Protein AF-A0A9Q0IS64-F1 (afdb_monomer_lite)

Foldseek 3Di:
DDDAQDPVQAQPKDKDADDPDDDDPPPVVPGPIDMDGHHDTDHPDPPPPVVD

Secondary structure (DSSP, 8-state):
------GGGTT-EEEE---SSPPPGGGGGGS--EEEE------S-TT-GGG-

pLDDT: mean 79.08, std 13.13, range [44.72, 95.31]

Organism: NCBI:txid630683

Radius of gyration: 14.65 Å; chains: 1; bounding box: 25×24×40 Å

Structure (mmCIF, N/CA/C/O backbone):
data_AF-A0A9Q0IS64-F1
#
_entry.id   AF-A0A9Q0IS64-F1
#
loop_
_atom_site.group_PDB
_atom_site.id
_atom_site.type_symbol
_atom_site.label_atom_id
_atom_site.label_alt_id
_atom_site.label_comp_id
_atom_site.label_asym_id
_atom_site.label_entity_id
_atom_site.label_seq_id
_atom_site.pdbx_PDB_ins_code
_atom_site.Cartn_x
_atom_site.Cartn_y
_atom_site.Cartn_z
_atom_site.occupancy
_atom_site.B_iso_or_equiv
_atom_site.auth_seq_id
_atom_site.auth_comp_id
_atom_site.auth_asym_id
_atom_site.auth_atom_id
_atom_site.pdbx_PDB_model_num
ATOM 1 N N . MET A 1 1 ? 9.961 11.744 6.968 1.00 47.66 1 MET A N 1
ATOM 2 C CA . MET A 1 1 ? 10.872 10.714 6.426 1.00 47.66 1 MET A CA 1
ATOM 3 C C . MET A 1 1 ? 10.621 10.630 4.931 1.00 47.66 1 MET A C 1
ATOM 5 O O . MET A 1 1 ? 9.608 10.067 4.540 1.00 47.66 1 MET A O 1
ATOM 9 N N . ALA A 1 2 ? 11.454 11.270 4.111 1.00 44.72 2 ALA A N 1
ATOM 10 C CA . ALA A 1 2 ? 11.370 11.132 2.661 1.00 44.72 2 ALA A CA 1
ATOM 11 C C . ALA A 1 2 ? 12.048 9.809 2.287 1.00 44.72 2 ALA A C 1
ATOM 13 O O . ALA A 1 2 ? 13.246 9.638 2.500 1.00 44.72 2 ALA A O 1
ATOM 14 N N . VAL A 1 3 ? 11.258 8.839 1.836 1.00 51.81 3 VAL A N 1
ATOM 15 C CA . VAL A 1 3 ? 11.788 7.627 1.213 1.00 51.81 3 VAL A CA 1
ATOM 16 C C . VAL A 1 3 ? 12.347 8.065 -0.139 1.00 51.81 3 VAL A C 1
ATOM 18 O O . VAL A 1 3 ? 11.578 8.466 -1.007 1.00 51.81 3 VAL A O 1
ATOM 21 N N . GLU A 1 4 ? 13.676 8.049 -0.290 1.00 51.38 4 GLU A N 1
ATOM 22 C CA . GLU A 1 4 ? 14.331 8.140 -1.604 1.00 51.38 4 GLU A CA 1
ATOM 23 C C . GLU A 1 4 ? 13.651 7.180 -2.590 1.00 51.38 4 GLU A C 1
ATOM 25 O O . GLU A 1 4 ? 13.092 6.161 -2.182 1.00 51.38 4 GLU A O 1
ATOM 30 N N . ALA A 1 5 ? 13.673 7.502 -3.883 1.00 56.31 5 ALA A N 1
ATOM 31 C CA . ALA A 1 5 ? 13.136 6.646 -4.934 1.00 56.31 5 ALA A CA 1
ATOM 32 C C . ALA A 1 5 ? 13.840 5.280 -4.882 1.00 56.31 5 ALA A C 1
ATOM 34 O O . ALA A 1 5 ? 14.958 5.119 -5.361 1.00 56.31 5 ALA A O 1
ATOM 35 N N . ARG A 1 6 ? 13.211 4.314 -4.217 1.00 62.44 6 ARG A N 1
ATOM 36 C CA . ARG A 1 6 ? 13.797 3.018 -3.887 1.00 62.44 6 ARG A CA 1
ATOM 37 C C . ARG A 1 6 ? 13.281 1.965 -4.860 1.00 62.44 6 ARG A C 1
ATOM 39 O O . ARG A 1 6 ? 12.1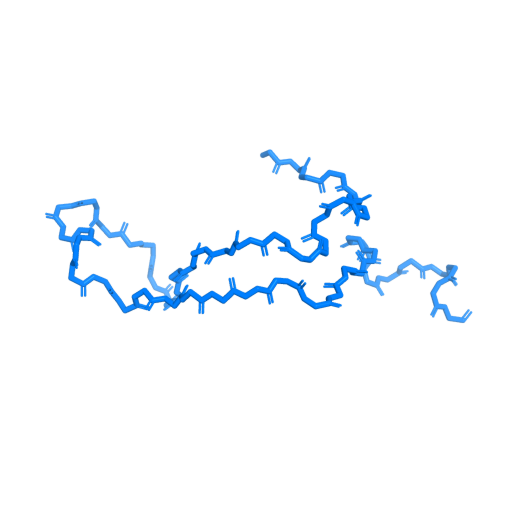86 1.433 -4.638 1.00 62.44 6 ARG A O 1
ATOM 46 N N . PRO A 1 7 ? 14.020 1.633 -5.935 1.00 62.59 7 PRO A N 1
ATOM 47 C CA . PRO A 1 7 ? 13.647 0.531 -6.818 1.00 62.59 7 PRO A CA 1
ATOM 48 C C . PRO A 1 7 ? 13.494 -0.804 -6.064 1.00 62.59 7 PRO A C 1
ATOM 50 O O . PRO A 1 7 ? 12.781 -1.688 -6.535 1.00 62.59 7 PRO A O 1
ATOM 53 N N . GLU A 1 8 ? 14.057 -0.949 -4.855 1.00 76.19 8 GLU A N 1
ATOM 54 C CA . GLU A 1 8 ? 13.894 -2.142 -4.015 1.00 76.19 8 GLU A CA 1
ATOM 55 C C . GLU A 1 8 ? 12.481 -2.355 -3.433 1.00 76.19 8 GLU A C 1
ATOM 57 O O . GLU A 1 8 ? 12.242 -3.368 -2.763 1.00 76.19 8 GLU A O 1
ATOM 62 N N .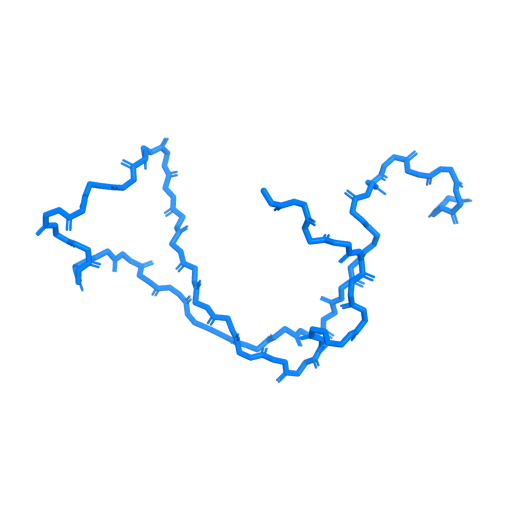 LEU A 1 9 ? 11.547 -1.420 -3.642 1.00 85.81 9 LEU A N 1
ATOM 63 C CA . LEU A 1 9 ? 10.179 -1.542 -3.132 1.00 85.81 9 LEU A CA 1
ATOM 64 C C . LEU A 1 9 ? 9.289 -2.436 -4.001 1.00 85.81 9 LEU A C 1
ATOM 66 O O . LEU A 1 9 ? 8.314 -2.982 -3.484 1.00 85.81 9 LEU A O 1
ATOM 70 N N . VAL A 1 10 ? 9.610 -2.643 -5.283 1.00 89.50 10 VAL A N 1
ATOM 71 C CA . VAL A 1 10 ? 8.844 -3.570 -6.133 1.00 89.50 10 VAL A CA 1
ATOM 72 C C . VAL A 1 10 ? 8.890 -4.982 -5.538 1.00 89.50 10 VAL A C 1
ATOM 74 O O . VAL A 1 10 ? 9.932 -5.475 -5.116 1.00 89.50 10 VAL A O 1
ATOM 77 N N . GLY A 1 11 ? 7.730 -5.634 -5.456 1.00 90.06 11 GLY A N 1
ATOM 78 C CA . GLY A 1 11 ? 7.564 -6.950 -4.838 1.00 90.06 11 GLY A CA 1
ATOM 79 C C . GLY A 1 11 ? 7.437 -6.928 -3.310 1.00 90.06 11 GLY A C 1
ATOM 80 O O . GLY A 1 11 ? 7.105 -7.955 -2.716 1.00 90.06 11 GLY A O 1
ATOM 81 N N . LYS A 1 12 ? 7.643 -5.783 -2.644 1.00 92.38 12 LYS A N 1
ATOM 82 C CA . LYS A 1 12 ? 7.397 -5.655 -1.201 1.00 92.38 12 LYS A CA 1
ATOM 83 C C . LYS A 1 12 ? 5.902 -5.547 -0.914 1.00 92.38 12 LYS A C 1
ATOM 85 O O . LYS A 1 12 ? 5.119 -5.035 -1.718 1.00 92.38 12 LYS A O 1
ATOM 90 N N . ARG A 1 13 ? 5.506 -6.029 0.265 1.00 95.00 13 ARG A N 1
ATOM 91 C CA . ARG A 1 13 ? 4.142 -5.869 0.779 1.00 95.00 13 ARG A CA 1
ATOM 92 C C . ARG A 1 13 ? 3.970 -4.470 1.355 1.00 95.00 13 ARG A C 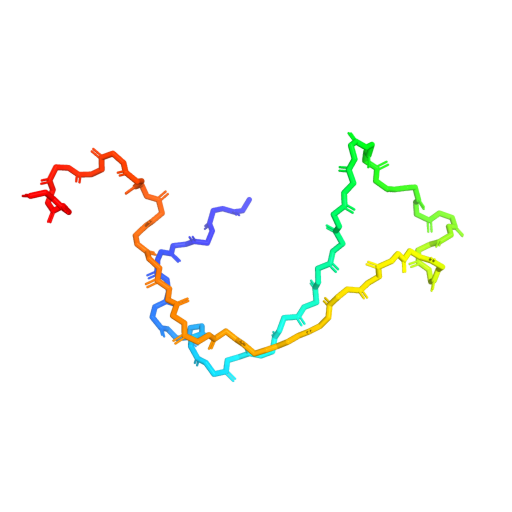1
ATOM 94 O O . ARG A 1 13 ? 4.882 -3.963 2.002 1.00 95.00 13 ARG A O 1
ATOM 101 N N . PHE A 1 14 ? 2.786 -3.899 1.172 1.00 92.81 14 PHE A N 1
ATOM 102 C CA . PHE A 1 14 ? 2.379 -2.670 1.842 1.00 92.81 14 PHE A CA 1
ATOM 103 C C . PHE A 1 14 ? 1.126 -2.896 2.690 1.00 92.81 14 PHE A C 1
ATOM 105 O O . PHE A 1 14 ? 0.345 -3.824 2.453 1.00 92.81 14 PHE A O 1
ATOM 112 N N . LEU A 1 15 ? 0.944 -1.999 3.654 1.00 93.38 15 LEU A N 1
ATOM 113 C CA . LEU A 1 15 ? -0.281 -1.799 4.412 1.00 93.38 15 LEU A CA 1
ATOM 114 C C . LEU A 1 15 ? -0.554 -0.293 4.417 1.00 93.38 15 LEU A C 1
ATOM 116 O O . LEU A 1 15 ? 0.321 0.479 4.804 1.00 93.38 15 LEU A O 1
ATOM 120 N N . CYS A 1 16 ? -1.725 0.129 3.949 1.00 90.19 16 CYS A N 1
ATOM 121 C CA . CYS A 1 16 ? -2.125 1.529 3.948 1.00 90.19 16 CYS A CA 1
ATOM 122 C C . CYS A 1 16 ? -3.538 1.707 4.498 1.00 90.19 16 CYS A C 1
ATOM 124 O O . CYS A 1 16 ? -4.371 0.801 4.459 1.00 90.19 16 CYS A O 1
ATOM 126 N N . VAL A 1 17 ? -3.788 2.903 5.006 1.00 89.69 17 VAL A N 1
ATOM 127 C CA . VAL A 1 17 ? -5.103 3.420 5.365 1.00 89.69 17 VAL A CA 1
ATOM 128 C C . VAL A 1 17 ? -5.249 4.755 4.639 1.00 89.69 17 VAL A C 1
ATOM 130 O O . VAL A 1 17 ? -4.269 5.485 4.489 1.00 89.69 17 VAL A O 1
ATOM 133 N N . SER A 1 18 ? -6.442 5.049 4.135 1.00 81.81 18 SER A N 1
ATOM 134 C CA . SER A 1 18 ? -6.753 6.300 3.438 1.00 81.81 18 SER A CA 1
ATOM 135 C C . SER A 1 18 ? -8.089 6.836 3.937 1.00 81.81 18 SER A C 1
ATOM 137 O O . SER A 1 18 ? -9.027 6.055 4.090 1.00 81.81 18 SER A O 1
ATOM 139 N N . GLY A 1 19 ? -8.170 8.144 4.156 1.00 78.31 19 GLY A N 1
ATOM 140 C CA . GLY A 1 19 ? -9.352 8.869 4.615 1.00 78.31 19 GLY A CA 1
ATOM 141 C C . GLY A 1 19 ? -9.051 10.367 4.666 1.00 78.31 19 GLY A C 1
ATOM 142 O O . GLY A 1 19 ? -7.885 10.753 4.566 1.00 78.31 19 GLY A O 1
ATOM 143 N N . ASP A 1 20 ? -10.090 11.190 4.791 1.00 78.06 20 ASP A N 1
ATOM 144 C CA . ASP A 1 20 ? -9.953 12.654 4.822 1.00 78.06 20 ASP A CA 1
ATOM 145 C C . ASP A 1 20 ? -9.412 13.169 6.165 1.00 78.06 20 AS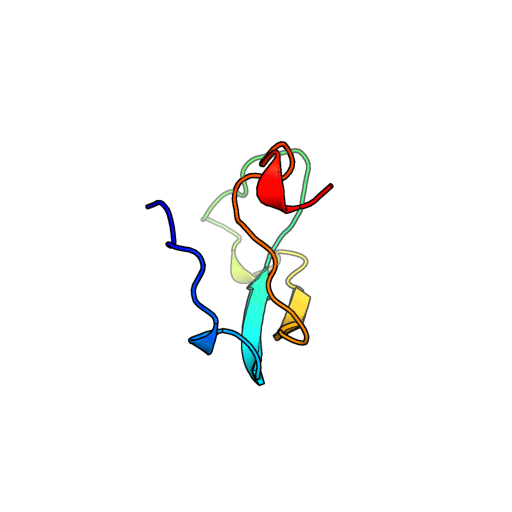P A C 1
ATOM 147 O O . ASP A 1 20 ? -8.766 14.215 6.221 1.00 78.06 20 ASP A O 1
ATOM 151 N N . GLU A 1 21 ? -9.632 12.418 7.247 1.00 76.19 21 GLU A N 1
ATOM 152 C CA . GLU A 1 21 ? -9.184 12.774 8.593 1.00 76.19 21 GLU A CA 1
ATOM 153 C C . GLU A 1 21 ? -7.962 11.949 9.029 1.00 76.19 21 GLU A C 1
ATOM 155 O O . GLU A 1 21 ? -7.883 10.745 8.747 1.00 76.19 21 GLU A O 1
ATOM 160 N N . PRO A 1 22 ? -7.002 12.570 9.746 1.00 74.44 22 PRO A N 1
ATOM 161 C CA . PRO A 1 22 ? -5.912 11.852 10.384 1.00 74.44 22 PRO A CA 1
ATOM 162 C C . PRO A 1 22 ? -6.474 10.784 11.326 1.00 74.44 22 PRO A C 1
ATOM 164 O O . PRO A 1 22 ? -7.318 11.087 12.168 1.00 74.44 22 PRO A O 1
ATOM 167 N N . PRO A 1 23 ? -6.019 9.536 11.214 1.00 73.56 23 PRO A N 1
ATOM 168 C CA . PRO A 1 23 ? -6.711 8.452 11.881 1.00 73.56 23 PRO A CA 1
ATOM 169 C C . PRO A 1 23 ? -6.316 8.383 13.378 1.00 73.56 23 PRO A C 1
ATOM 171 O O . PRO A 1 23 ? -5.138 8.477 13.735 1.00 73.56 23 PRO A O 1
ATOM 174 N N . GLU A 1 24 ? -7.302 8.248 14.277 1.00 81.75 24 GLU A N 1
ATOM 175 C CA . GLU A 1 24 ? -7.110 8.270 15.741 1.00 81.75 24 GLU A CA 1
ATOM 176 C C . GLU A 1 24 ? -6.650 6.921 16.320 1.00 81.75 24 GLU A C 1
ATOM 178 O O . GLU A 1 24 ? -7.315 5.895 16.153 1.0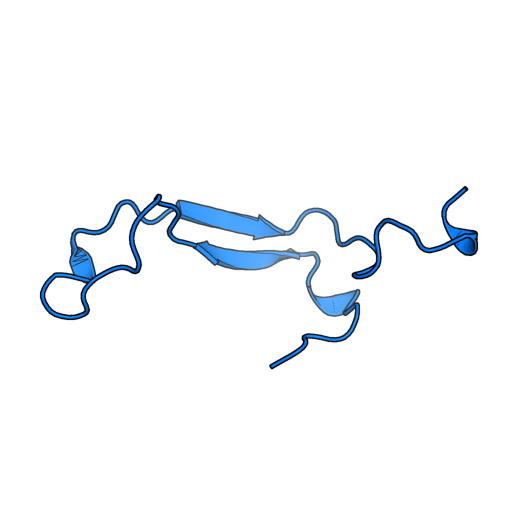0 81.75 24 GLU A O 1
ATOM 183 N N . ILE A 1 25 ? -5.521 6.909 17.043 1.00 81.88 25 ILE A N 1
ATOM 184 C CA . ILE A 1 25 ? -4.821 5.682 17.487 1.00 81.88 25 ILE A CA 1
ATOM 185 C C . ILE A 1 25 ? -5.715 4.719 18.296 1.00 81.88 25 ILE A C 1
ATOM 187 O O . ILE A 1 25 ? -5.499 3.507 18.238 1.00 81.88 25 ILE A O 1
ATOM 191 N N . GLY A 1 26 ? -6.720 5.231 19.016 1.00 85.62 26 GLY A N 1
ATOM 192 C CA . GLY A 1 26 ? -7.583 4.450 19.911 1.00 85.62 26 GLY A CA 1
ATOM 193 C C . GLY A 1 26 ? -8.305 3.273 19.246 1.00 85.62 26 GLY A C 1
ATOM 194 O O . GLY A 1 26 ? -8.507 2.252 19.896 1.00 85.62 26 GLY A O 1
ATOM 195 N N . ASP A 1 27 ? -8.602 3.373 17.946 1.00 83.25 27 ASP A N 1
ATOM 196 C CA . ASP A 1 27 ? -9.343 2.358 17.182 1.00 83.25 27 ASP A CA 1
ATOM 197 C C . ASP A 1 27 ? -8.582 1.852 15.947 1.00 83.25 27 ASP A C 1
ATOM 199 O O . ASP A 1 27 ? -9.176 1.381 14.974 1.00 83.25 27 ASP A O 1
ATOM 203 N N . ILE A 1 28 ? -7.246 1.893 15.990 1.00 86.19 28 ILE A N 1
ATOM 204 C CA . ILE A 1 28 ? -6.373 1.543 14.859 1.00 86.19 28 ILE A CA 1
ATOM 205 C C . ILE A 1 28 ? -6.686 0.183 14.214 1.00 86.19 28 ILE A C 1
ATOM 207 O O . ILE A 1 28 ? -6.554 0.015 13.004 1.00 86.19 28 ILE A O 1
ATOM 211 N N . GLY A 1 29 ? -7.162 -0.793 14.993 1.00 87.31 29 GLY A N 1
ATOM 212 C CA . GLY A 1 29 ? -7.535 -2.119 14.491 1.00 87.31 29 GLY A CA 1
ATOM 213 C C . GLY A 1 29 ? -8.807 -2.154 13.634 1.00 87.31 29 GLY A C 1
ATOM 214 O O . GLY A 1 29 ? -8.991 -3.103 12.876 1.00 87.31 29 GLY A O 1
ATOM 215 N N . ARG A 1 30 ? -9.683 -1.147 13.736 1.00 86.19 30 ARG A N 1
ATOM 216 C CA . ARG A 1 30 ? -10.963 -1.078 13.003 1.00 86.19 30 ARG A CA 1
ATOM 217 C C . ARG A 1 30 ? -10.872 -0.265 11.717 1.00 86.19 30 ARG A C 1
ATOM 219 O O . ARG A 1 30 ? -11.848 -0.192 10.973 1.00 86.19 30 ARG A O 1
ATOM 226 N N . TRP A 1 31 ? -9.729 0.363 11.465 1.00 88.06 31 TRP A N 1
ATOM 227 C CA . TRP A 1 31 ? -9.548 1.186 10.282 1.00 88.06 31 TRP A CA 1
ATOM 228 C C . TRP A 1 31 ? -9.682 0.360 8.996 1.00 88.06 31 TRP A C 1
ATOM 230 O O . TRP A 1 31 ? -9.380 -0.839 8.993 1.00 88.06 31 TRP A O 1
ATOM 240 N N . PRO A 1 32 ? -10.109 0.988 7.887 1.00 87.75 32 PRO A N 1
ATOM 241 C CA . PRO A 1 32 ? -10.277 0.329 6.597 1.00 87.75 32 PRO A CA 1
ATOM 242 C C . PRO A 1 32 ? -8.916 0.066 5.934 1.00 87.75 32 PRO A C 1
ATOM 244 O O . PRO A 1 32 ? -8.560 0.653 4.911 1.00 87.75 32 PRO A O 1
ATOM 247 N N . TRP A 1 33 ? -8.129 -0.818 6.541 1.00 91.38 33 TRP A N 1
ATOM 248 C CA . TRP A 1 33 ? -6.810 -1.195 6.066 1.00 91.38 33 TRP A CA 1
ATOM 249 C C . TRP A 1 33 ? -6.873 -1.845 4.693 1.00 91.38 33 TRP A C 1
ATOM 251 O O . TRP A 1 33 ? -7.679 -2.737 4.422 1.00 91.38 33 TRP A O 1
ATOM 261 N N . ARG A 1 34 ? -5.937 -1.451 3.838 1.00 93.06 34 ARG A N 1
ATOM 262 C CA . ARG A 1 34 ? -5.705 -2.062 2.537 1.00 93.06 34 ARG A CA 1
ATOM 263 C C . ARG A 1 34 ? -4.292 -2.606 2.501 1.00 93.06 34 ARG A C 1
ATOM 265 O O . ARG A 1 34 ? -3.336 -1.915 2.841 1.00 93.06 34 ARG A O 1
ATOM 272 N N . SER A 1 35 ? -4.163 -3.855 2.078 1.00 94.69 35 SER A N 1
ATOM 273 C CA . SER A 1 35 ? -2.865 -4.487 1.867 1.00 94.69 35 SER A CA 1
ATOM 274 C C . SER A 1 35 ? -2.681 -4.847 0.402 1.00 94.69 35 SER A C 1
ATOM 276 O O . SER A 1 35 ? -3.648 -4.977 -0.351 1.00 94.69 35 SER A O 1
ATOM 278 N N . GLY A 1 36 ? -1.429 -5.005 -0.005 1.00 95.31 36 GLY A N 1
ATOM 279 C CA . GLY A 1 36 ? -1.103 -5.430 -1.356 1.00 95.31 36 GLY A CA 1
ATOM 280 C C . GLY A 1 36 ? 0.393 -5.590 -1.567 1.00 95.31 36 GLY A C 1
ATOM 2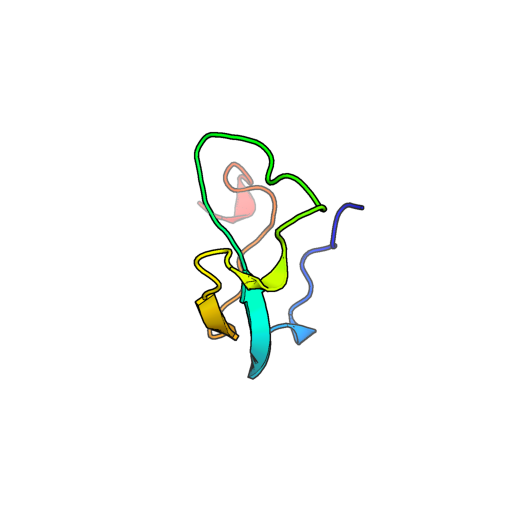81 O O . GLY A 1 36 ? 1.179 -5.569 -0.618 1.00 95.31 36 GLY A O 1
ATOM 282 N N . VAL A 1 37 ? 0.772 -5.757 -2.832 1.00 95.25 37 VAL A N 1
ATOM 283 C CA . VAL A 1 37 ? 2.163 -5.854 -3.283 1.00 95.25 37 VAL A CA 1
ATOM 284 C C . VAL A 1 37 ? 2.452 -4.696 -4.227 1.00 95.25 37 VAL A C 1
ATOM 286 O O . VAL A 1 37 ? 1.646 -4.375 -5.101 1.00 95.25 37 VAL A O 1
ATOM 289 N N . ILE A 1 38 ? 3.603 -4.061 -4.044 1.00 92.25 38 ILE A N 1
ATOM 290 C CA . ILE A 1 38 ? 4.048 -2.957 -4.891 1.00 92.25 38 ILE A CA 1
ATOM 291 C C . ILE A 1 38 ? 4.482 -3.525 -6.244 1.00 92.25 38 ILE A C 1
ATOM 293 O O . ILE A 1 38 ? 5.380 -4.361 -6.317 1.00 92.25 38 ILE A O 1
ATOM 297 N N . ARG A 1 39 ? 3.840 -3.069 -7.322 1.00 91.25 39 ARG A N 1
ATOM 298 C CA . ARG A 1 39 ? 4.099 -3.544 -8.695 1.00 91.25 39 ARG A CA 1
ATOM 299 C C . ARG A 1 39 ? 5.022 -2.636 -9.508 1.00 91.25 39 ARG A C 1
ATOM 301 O O . ARG A 1 39 ? 5.594 -3.082 -10.492 1.00 91.25 39 ARG A O 1
ATOM 308 N N . ALA A 1 40 ? 5.120 -1.369 -9.123 1.00 87.25 40 ALA A N 1
ATOM 309 C CA . ALA A 1 40 ? 5.934 -0.355 -9.777 1.00 87.25 40 ALA A CA 1
ATOM 310 C C . ALA A 1 40 ? 6.208 0.777 -8.783 1.00 87.25 40 ALA A C 1
ATOM 312 O O . ALA A 1 40 ? 5.413 0.999 -7.866 1.00 87.25 40 ALA A O 1
ATOM 313 N N . VAL A 1 41 ? 7.317 1.479 -8.983 1.00 81.19 41 VAL A N 1
ATOM 314 C CA . VAL A 1 41 ? 7.721 2.655 -8.209 1.00 81.19 41 VAL A CA 1
ATOM 315 C C . VAL A 1 41 ? 8.099 3.729 -9.219 1.00 81.19 41 VAL A C 1
ATOM 317 O O . VAL A 1 41 ? 8.824 3.438 -10.168 1.00 81.19 41 VAL A O 1
ATOM 320 N N . GLY A 1 42 ? 7.559 4.931 -9.044 1.00 75.88 42 GLY A N 1
ATOM 321 C CA . GLY A 1 42 ? 7.899 6.096 -9.856 1.00 75.88 42 GLY A CA 1
ATOM 322 C C . GLY A 1 42 ? 8.938 6.977 -9.171 1.00 75.88 42 GLY A C 1
ATOM 323 O O . GLY A 1 42 ? 9.289 6.763 -8.008 1.00 75.88 42 GLY A O 1
ATOM 324 N N . HIS A 1 43 ? 9.409 7.987 -9.894 1.00 73.06 43 HIS A N 1
ATOM 325 C CA . HIS A 1 43 ? 10.204 9.054 -9.305 1.00 73.06 43 HIS A CA 1
ATOM 326 C C . HIS A 1 43 ? 9.334 9.858 -8.306 1.00 73.06 43 HIS A C 1
ATOM 328 O O . HIS A 1 43 ? 8.150 10.061 -8.571 1.00 73.06 43 HIS A O 1
ATOM 334 N N . PRO A 1 44 ? 9.868 10.279 -7.145 1.00 71.25 44 PRO A N 1
ATOM 335 C CA . PRO A 1 44 ? 9.106 10.979 -6.106 1.00 71.25 44 PRO A CA 1
ATOM 336 C C . PRO A 1 44 ? 8.644 12.371 -6.541 1.00 71.25 44 PRO A C 1
ATOM 338 O O . PRO A 1 44 ? 7.611 12.845 -6.076 1.00 71.25 44 PRO A O 1
ATOM 341 N N . ASP A 1 45 ? 9.412 13.010 -7.419 1.00 73.06 45 ASP A N 1
ATOM 342 C CA . ASP A 1 45 ? 9.032 14.255 -8.073 1.00 73.06 45 ASP A CA 1
ATOM 343 C C . ASP A 1 45 ? 8.324 13.932 -9.392 1.00 73.06 45 ASP A C 1
ATOM 345 O O . ASP A 1 45 ? 8.962 13.416 -10.313 1.00 73.06 45 ASP A O 1
ATOM 349 N N . ASN A 1 46 ? 7.013 14.187 -9.439 1.00 71.62 46 ASN A N 1
ATOM 350 C CA . ASN A 1 46 ? 6.184 13.986 -10.630 1.00 71.62 46 ASN A CA 1
ATOM 351 C C . ASN A 1 46 ? 6.381 15.093 -11.674 1.00 71.62 46 ASN A C 1
ATOM 353 O O . ASN A 1 46 ? 6.015 14.883 -12.826 1.00 71.62 46 ASN A O 1
ATOM 357 N N . ASP A 1 47 ? 6.960 16.232 -11.285 1.00 78.44 47 ASP A N 1
ATOM 358 C CA . ASP A 1 47 ? 7.246 17.365 -12.167 1.00 78.44 47 ASP A CA 1
ATOM 359 C C . ASP A 1 47 ? 8.708 17.346 -12.655 1.00 78.44 47 ASP A C 1
ATOM 361 O O . ASP A 1 47 ? 9.182 18.315 -13.251 1.00 78.44 47 ASP A O 1
ATOM 365 N N . ASN A 1 48 ? 9.441 16.247 -12.411 1.00 73.19 48 ASN A N 1
ATOM 366 C CA . ASN A 1 48 ? 10.826 16.115 -12.848 1.00 73.19 48 ASN A CA 1
ATOM 367 C C . ASN A 1 48 ? 10.894 16.182 -14.391 1.00 73.19 48 ASN A C 1
ATOM 369 O O . ASN A 1 48 ? 10.318 15.312 -15.052 1.00 73.19 48 ASN A O 1
ATOM 373 N N . PRO A 1 49 ? 11.625 17.154 -14.974 1.00 76.19 49 PRO A N 1
ATOM 374 C CA . PRO A 1 49 ? 11.722 17.326 -16.424 1.00 76.19 49 PRO A CA 1
ATOM 375 C C . PRO A 1 49 ? 12.307 16.109 -17.154 1.00 76.19 49 PRO A C 1
ATOM 377 O O . PRO A 1 49 ? 12.007 15.926 -18.330 1.00 76.19 49 PRO A O 1
ATOM 380 N N . ASP A 1 50 ? 13.071 15.249 -16.472 1.00 69.94 50 ASP A N 1
ATOM 381 C CA . ASP A 1 50 ? 13.622 14.010 -17.043 1.00 69.94 50 ASP A CA 1
ATOM 382 C C . ASP A 1 50 ? 12.559 12.904 -17.248 1.00 69.94 50 ASP A C 1
ATOM 384 O O . ASP A 1 50 ? 12.861 11.848 -17.810 1.00 69.94 50 ASP A O 1
ATOM 388 N N . LEU A 1 51 ? 11.320 13.106 -16.773 1.00 66.88 51 LEU A N 1
ATOM 389 C CA . LEU A 1 51 ? 10.184 12.191 -16.968 1.00 66.88 51 LEU A CA 1
ATOM 390 C C . LEU A 1 51 ? 9.305 12.556 -18.181 1.00 66.88 51 LEU A C 1
ATOM 392 O O . LEU A 1 51 ? 8.329 11.843 -18.438 1.00 66.88 51 LEU A O 1
ATOM 396 N N . THR A 1 52 ? 9.632 13.636 -18.903 1.00 58.62 52 THR A N 1
ATOM 397 C CA . THR A 1 52 ? 8.908 14.152 -20.086 1.00 58.62 52 THR A CA 1
ATOM 398 C C . THR A 1 52 ? 9.725 14.100 -21.367 1.00 58.62 52 THR A C 1
ATOM 400 O O . THR A 1 52 ? 10.925 14.441 -21.327 1.00 58.62 52 THR A O 1
#

Sequence (52 aa):
MAVEARPELVGKRFLCVSGDEPPEIGDIGRWPWRSGVIRAVGHPDNDNPDLT

InterPro domains:
  IPR054294 Lysine-specific demethylase 3A/B-like, DUF7030 [PF22989] (8-51)